Protein AF-A0A954QH09-F1 (afdb_monomer)

Mean predicted aligned error: 18.29 Å

Sequence (125 aa):
MSNSFTRLLSRYVERLDQVSLRVKSLFSPARRRVATFNCPHCGAEVPVTAPSCRECGSDDETGWSEAADSYGAHGGYDDEFDYDEFVSKEFPGYAHESTRDRLKTWGVRAILFLVCLAMLLQMFG

Foldseek 3Di:
DCPPVVVVVVVVVVVVVVVVVVVVVVPDPPPPPFDWDAFPVPRDIGGPPDQADPPPRHGCVDGPPPVNVVPPDPPDPPPPDDPLVVCCVPPVVPRDDDVVVVVVVVVVVVVVVVVVVVVVVVVVD

Secondary structure (DSSP, 8-state):
--HHHHHHHHHHHHHHHHHHHHHHHHTS-------EEE-TTT--EEETT-SB-TTT--BIIIIISTTGGGG-----TTS---HHHHHHHH-TTS-PPPHHHHHHHHHHHHHHHHHHHHHHHHHH-

Radius of gyration: 38.72 Å; Cα contacts (8 Å, |Δi|>4): 62; chains: 1; bounding box: 77×56×110 Å

Nearest PDB structures (foldseek):
  3gj5-assembly2_D  TM=8.324E-01  e=3.071E-01  Rattus norvegicus
  9b12-assembly2_I  TM=7.782E-01  e=7.740E-01  Homo sapiens
  7mnt-assembly1_B  TM=7.092E-01  e=6.253E-01  Homo sapiens
  9b12-assembly2_J  TM=7.642E-01  e=9.580E-01  Homo sapiens

pLDDT: mean 78.67, std 12.55, range [48.25, 97.19]

Solvent-accessible surface area (backbone atoms only — not comparable to full-atom values): 7769 Å² total; per-residue (Å²): 141,64,70,65,63,55,55,50,50,52,54,50,54,55,48,51,50,54,50,50,54,51,53,52,59,74,69,52,76,76,81,71,87,70,60,66,45,65,37,84,82,77,62,49,82,34,51,76,85,52,81,46,38,91,87,79,62,45,24,59,89,71,41,66,31,82,65,41,66,71,68,57,86,84,69,70,92,78,62,78,81,56,61,66,60,51,36,39,72,79,35,65,92,69,52,71,84,54,72,65,59,56,51,50,56,52,48,54,53,52,51,52,50,52,53,54,50,52,53,49,50,63,72,77,98

Structure (mmCIF, N/CA/C/O backbone):
data_AF-A0A954QH09-F1
#
_entry.id   AF-A0A954QH09-F1
#
loop_
_atom_site.group_PDB
_atom_site.id
_atom_site.type_symbol
_atom_site.label_atom_id
_atom_site.label_alt_id
_atom_site.label_comp_id
_atom_site.label_asym_id
_atom_site.label_entity_id
_atom_site.label_seq_id
_atom_site.pdbx_PDB_ins_code
_atom_site.Cartn_x
_atom_site.Cartn_y
_atom_site.Cartn_z
_atom_site.occupancy
_atom_site.B_iso_or_equiv
_atom_site.auth_seq_id
_atom_site.auth_comp_id
_atom_site.auth_asym_id
_atom_site.auth_atom_id
_atom_site.pdbx_PDB_model_num
ATOM 1 N N . MET A 1 1 ? 30.751 37.787 -60.233 1.00 53.06 1 MET A N 1
ATOM 2 C CA . MET A 1 1 ? 31.652 36.631 -59.985 1.00 53.06 1 MET A CA 1
ATOM 3 C C . MET A 1 1 ? 31.298 35.858 -58.695 1.00 53.06 1 MET A C 1
ATOM 5 O O . MET A 1 1 ? 32.183 35.275 -58.091 1.00 53.06 1 MET A O 1
ATOM 9 N N . SER A 1 2 ? 30.020 35.767 -58.279 1.00 60.94 2 SER A N 1
ATOM 10 C CA . SER A 1 2 ? 29.602 35.091 -57.023 1.00 60.94 2 SER A CA 1
ATOM 11 C C . SER A 1 2 ? 28.855 33.756 -57.215 1.00 60.94 2 SER A C 1
ATOM 13 O O . SER A 1 2 ? 28.505 33.095 -56.239 1.00 60.94 2 SER A O 1
ATOM 15 N N . ASN A 1 3 ? 28.625 33.320 -58.460 1.00 65.31 3 ASN A N 1
ATOM 16 C CA . ASN A 1 3 ? 27.721 32.198 -58.764 1.00 65.31 3 ASN A CA 1
ATOM 17 C C . ASN A 1 3 ? 28.372 30.808 -58.664 1.00 65.31 3 ASN A C 1
ATOM 19 O O . ASN A 1 3 ? 27.670 29.816 -58.496 1.00 65.31 3 ASN A O 1
ATOM 23 N N . SER A 1 4 ? 29.699 30.707 -58.779 1.00 70.31 4 SER A N 1
ATOM 24 C CA . SER A 1 4 ? 30.394 29.409 -58.720 1.00 70.31 4 SER A CA 1
ATOM 25 C C . SER A 1 4 ? 30.663 28.972 -57.282 1.00 70.31 4 SER A C 1
ATOM 27 O O . SER A 1 4 ? 30.503 27.802 -56.953 1.00 70.31 4 SER A O 1
ATOM 29 N N . PHE A 1 5 ? 31.015 29.918 -56.408 1.00 73.94 5 PHE A N 1
ATOM 30 C CA . PHE A 1 5 ? 31.316 29.636 -55.005 1.00 73.94 5 PHE A CA 1
ATOM 31 C C . PHE A 1 5 ? 30.058 29.249 -54.216 1.00 73.94 5 PHE A C 1
ATOM 33 O O . PHE A 1 5 ? 30.061 28.264 -53.484 1.00 73.94 5 PHE A O 1
ATOM 40 N N . THR A 1 6 ? 28.944 29.947 -54.454 1.00 75.56 6 THR A N 1
ATOM 41 C CA . THR A 1 6 ? 27.633 29.627 -53.862 1.00 75.56 6 THR A CA 1
ATOM 42 C C . THR A 1 6 ? 27.134 28.238 -54.267 1.00 75.56 6 THR A C 1
ATOM 44 O O . THR A 1 6 ? 26.640 27.500 -53.420 1.00 75.56 6 THR A O 1
ATOM 47 N N . ARG A 1 7 ? 27.344 27.830 -55.528 1.00 78.00 7 ARG A N 1
ATOM 48 C CA . ARG A 1 7 ? 27.008 26.479 -56.020 1.00 78.00 7 ARG A CA 1
ATOM 49 C C . ARG A 1 7 ? 27.896 25.373 -55.446 1.00 78.00 7 ARG A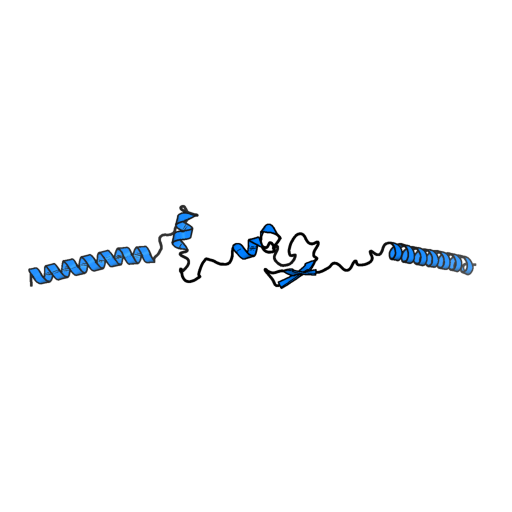 C 1
ATOM 51 O O . ARG A 1 7 ? 27.446 24.238 -55.322 1.00 78.00 7 ARG A O 1
ATOM 58 N N . LEU A 1 8 ? 29.159 25.668 -55.140 1.00 79.62 8 LEU A N 1
ATOM 59 C CA . LEU A 1 8 ? 30.059 24.699 -54.510 1.00 79.62 8 LEU A CA 1
ATOM 60 C C . LEU A 1 8 ? 29.723 24.513 -53.032 1.00 79.62 8 LEU A C 1
ATOM 62 O O . LEU A 1 8 ? 29.658 23.378 -52.565 1.00 79.62 8 LEU A O 1
ATOM 66 N N . LEU A 1 9 ? 29.445 25.610 -52.323 1.00 80.69 9 LEU A N 1
ATOM 67 C CA . LEU A 1 9 ? 29.023 25.553 -50.928 1.00 80.69 9 LEU A CA 1
ATOM 68 C C . LEU A 1 9 ? 27.676 24.846 -50.767 1.00 80.69 9 LEU A C 1
ATOM 70 O O . LEU A 1 9 ? 27.558 24.003 -49.882 1.00 80.69 9 LEU A O 1
ATOM 74 N N . SER A 1 10 ? 26.695 25.097 -51.643 1.00 80.50 10 SER A N 1
ATOM 75 C CA . SER A 1 10 ? 25.403 24.402 -51.568 1.00 80.50 10 SER A CA 1
ATOM 76 C C . SER A 1 10 ? 25.551 22.890 -51.754 1.00 80.50 10 SER A C 1
ATOM 78 O O . SER A 1 10 ? 25.035 22.126 -50.947 1.00 80.50 10 SER A O 1
ATOM 80 N N . ARG A 1 11 ? 26.345 22.445 -52.740 1.00 82.06 11 ARG A N 1
ATOM 81 C CA . ARG A 1 11 ? 26.636 21.015 -52.962 1.00 82.06 11 ARG A CA 1
ATOM 82 C C . ARG A 1 11 ? 27.399 20.371 -51.807 1.00 82.06 11 ARG A C 1
ATOM 84 O O . ARG A 1 11 ? 27.239 19.178 -51.558 1.00 82.06 11 ARG A O 1
ATOM 91 N N . TYR A 1 12 ? 28.263 21.129 -51.137 1.00 81.12 12 TYR A N 1
ATOM 92 C CA . TYR A 1 12 ? 29.005 20.642 -49.979 1.00 81.12 12 TYR A CA 1
ATOM 93 C C . TYR A 1 12 ? 28.085 20.453 -48.767 1.00 81.12 12 TYR A C 1
ATOM 95 O O . TYR A 1 12 ? 28.101 19.385 -48.160 1.00 81.12 12 TYR A O 1
ATOM 103 N N . VAL A 1 13 ? 27.235 21.441 -48.468 1.00 83.25 13 VAL A N 1
ATOM 104 C CA . VAL A 1 13 ? 26.237 21.357 -47.386 1.00 83.25 13 VAL A CA 1
ATOM 105 C C . VAL A 1 13 ? 25.242 20.223 -47.645 1.00 83.25 13 VAL A C 1
ATOM 107 O O . VAL A 1 13 ? 25.013 19.400 -46.765 1.00 83.25 13 VAL A O 1
ATOM 110 N N . GLU A 1 14 ? 24.744 20.092 -48.876 1.00 80.62 14 GLU A N 1
ATOM 111 C CA . GLU A 1 14 ? 23.814 19.023 -49.264 1.00 80.62 14 GLU A CA 1
ATOM 112 C C . GLU A 1 14 ? 24.433 17.622 -49.105 1.00 80.62 14 GLU A C 1
ATOM 114 O O . GLU A 1 14 ? 23.781 16.680 -48.650 1.00 80.62 14 GLU A O 1
ATOM 119 N N . ARG A 1 15 ? 25.733 17.482 -49.395 1.00 80.44 15 ARG A N 1
ATOM 120 C CA . ARG A 1 15 ? 26.477 16.238 -49.154 1.00 80.44 15 ARG A CA 1
ATOM 121 C C . ARG A 1 15 ? 26.627 15.936 -47.661 1.00 80.44 15 ARG A C 1
ATOM 123 O O . ARG A 1 15 ? 26.538 14.771 -47.278 1.00 80.44 15 ARG A O 1
ATOM 130 N N . LEU A 1 16 ? 26.865 16.947 -46.825 1.00 83.19 16 LEU A N 1
ATOM 131 C CA . LEU A 1 16 ? 26.986 16.762 -45.376 1.00 83.19 16 LEU A CA 1
ATOM 132 C C . LEU A 1 16 ? 25.660 16.328 -44.745 1.00 83.19 16 LEU A C 1
ATOM 134 O O . LEU A 1 16 ? 25.662 15.428 -43.904 1.00 83.19 16 LEU A O 1
ATOM 138 N N . ASP A 1 17 ? 24.537 16.877 -45.205 1.00 81.44 17 ASP A N 1
ATOM 139 C CA . ASP A 1 17 ? 23.210 16.447 -44.758 1.00 81.44 17 ASP A CA 1
ATOM 140 C C . ASP A 1 17 ? 22.912 15.004 -45.171 1.00 81.44 17 ASP A C 1
ATOM 142 O O . ASP A 1 17 ? 22.457 14.206 -44.347 1.00 81.44 17 ASP A O 1
ATOM 146 N N . GLN A 1 18 ? 23.254 14.612 -46.405 1.00 76.38 18 GLN A N 1
ATOM 147 C CA . GLN A 1 18 ? 23.114 13.218 -46.843 1.00 76.38 18 GLN A CA 1
ATOM 148 C C . GLN A 1 18 ? 23.955 12.249 -46.001 1.00 76.38 18 GLN A C 1
ATOM 150 O O . GLN A 1 18 ? 23.479 11.169 -45.641 1.00 76.38 18 GLN A O 1
ATOM 155 N N . VAL A 1 19 ? 25.189 12.623 -45.651 1.00 78.75 19 VAL A N 1
ATOM 156 C CA . VAL A 1 19 ? 26.045 11.811 -44.772 1.00 78.75 19 VAL A CA 1
ATOM 157 C C . VAL A 1 19 ? 25.454 11.740 -43.361 1.00 78.75 19 VAL A C 1
ATOM 159 O O . VAL A 1 19 ? 25.357 10.649 -42.805 1.00 78.75 19 VAL A O 1
ATOM 162 N N . SER A 1 20 ? 24.988 12.862 -42.808 1.00 79.38 20 SER A N 1
ATOM 163 C CA . SER A 1 20 ? 24.362 12.941 -41.479 1.00 79.38 20 SER A CA 1
ATOM 164 C C . SER A 1 20 ? 23.120 12.054 -41.367 1.00 79.38 20 SER A C 1
ATOM 166 O O . SER A 1 20 ? 22.991 11.279 -40.417 1.00 79.38 20 SER A O 1
ATOM 168 N N . LEU A 1 21 ? 22.231 12.095 -42.363 1.00 78.00 21 LEU A N 1
ATOM 169 C CA . LEU A 1 21 ? 21.026 11.262 -42.395 1.00 78.00 21 LEU A CA 1
ATOM 170 C C . LEU A 1 21 ? 21.359 9.770 -42.487 1.00 78.00 21 LEU A C 1
ATOM 172 O O . LEU A 1 21 ? 20.739 8.957 -41.801 1.00 78.00 21 LEU A O 1
ATOM 176 N N . ARG A 1 22 ? 22.370 9.405 -43.283 1.00 78.06 22 ARG A N 1
ATOM 177 C CA . ARG A 1 22 ? 22.814 8.013 -43.419 1.00 78.06 22 ARG A CA 1
ATOM 178 C C . ARG A 1 22 ? 23.488 7.493 -42.153 1.00 78.06 22 ARG A C 1
ATOM 180 O O . ARG A 1 22 ? 23.257 6.358 -41.763 1.00 78.06 22 ARG A O 1
ATOM 187 N N . VAL A 1 23 ? 24.294 8.316 -41.488 1.00 79.06 23 VAL A N 1
ATOM 188 C CA . VAL A 1 23 ? 24.887 7.957 -40.195 1.00 79.06 23 VAL A CA 1
ATOM 189 C C . VAL A 1 23 ? 23.780 7.747 -39.159 1.00 79.06 23 VAL A C 1
ATOM 191 O O . VAL A 1 23 ? 23.756 6.715 -38.497 1.00 79.06 23 VAL A O 1
ATOM 194 N N . LYS A 1 24 ? 22.797 8.654 -39.076 1.00 79.75 24 LYS A N 1
ATOM 195 C CA . LYS A 1 24 ? 21.649 8.514 -38.161 1.00 79.75 24 LYS A CA 1
ATOM 196 C C . LYS A 1 24 ? 20.836 7.243 -38.409 1.00 79.75 24 LYS A C 1
ATOM 198 O O . LYS A 1 24 ? 20.395 6.623 -37.445 1.00 79.75 24 LYS A O 1
ATOM 203 N N . SER A 1 25 ? 20.644 6.838 -39.666 1.00 74.94 25 SER A N 1
ATOM 204 C CA . SER A 1 25 ? 19.896 5.615 -39.973 1.00 74.94 25 SER A CA 1
ATOM 205 C C . SER A 1 25 ? 20.649 4.340 -39.585 1.00 74.94 25 SER A C 1
ATOM 207 O O . SER A 1 25 ? 20.012 3.377 -39.170 1.00 74.94 25 SER A O 1
ATOM 209 N N . LEU A 1 26 ? 21.986 4.347 -39.632 1.00 73.44 26 LEU A N 1
ATOM 210 C CA . LEU A 1 26 ? 22.814 3.224 -39.172 1.00 73.44 26 LEU A CA 1
ATOM 211 C C . LEU A 1 26 ? 22.785 3.044 -37.648 1.00 73.44 26 LEU A C 1
ATOM 213 O O . LEU A 1 26 ? 22.921 1.925 -37.165 1.00 73.44 26 LEU A O 1
ATOM 217 N N . PHE A 1 27 ? 22.579 4.127 -36.898 1.00 66.00 27 PHE A N 1
ATOM 218 C CA . PHE A 1 27 ? 22.443 4.091 -35.439 1.00 66.00 27 PHE A CA 1
ATOM 219 C C . PHE A 1 27 ? 20.992 3.976 -34.961 1.00 66.00 27 PHE A C 1
ATOM 221 O O . PHE A 1 27 ? 20.746 4.036 -33.758 1.00 66.00 27 PHE A O 1
ATOM 228 N N . SER A 1 28 ? 20.019 3.810 -35.866 1.00 72.12 28 SER A N 1
ATOM 229 C CA . SER A 1 28 ? 18.633 3.602 -35.459 1.00 72.12 28 SER A CA 1
ATOM 230 C C . SER A 1 28 ? 18.502 2.204 -34.846 1.00 72.12 28 SER A C 1
ATOM 232 O O . SER A 1 28 ? 18.715 1.214 -35.553 1.00 72.12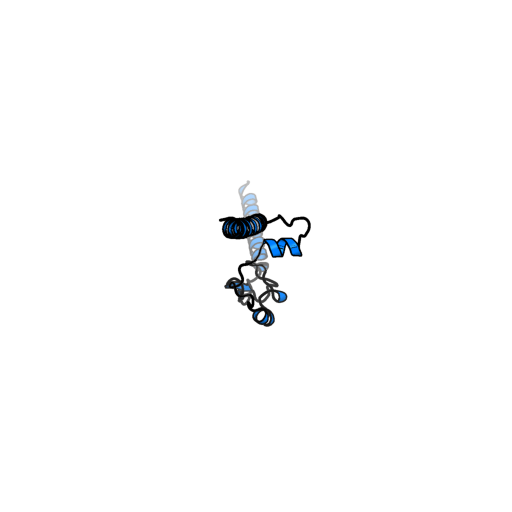 28 SER A O 1
ATOM 234 N N . PRO A 1 29 ? 18.190 2.076 -33.542 1.00 65.94 29 PRO A N 1
ATOM 235 C CA . PRO A 1 29 ? 18.037 0.767 -32.938 1.00 65.94 29 PRO A CA 1
ATOM 236 C C . PRO A 1 29 ? 16.825 0.096 -33.581 1.00 65.94 29 PRO A C 1
ATOM 238 O O . PRO A 1 29 ? 15.689 0.550 -33.428 1.00 65.94 29 PRO A O 1
ATOM 241 N N . ALA A 1 30 ? 17.069 -0.984 -34.325 1.00 64.75 30 ALA A N 1
ATOM 242 C CA . ALA A 1 30 ? 16.006 -1.831 -34.837 1.00 64.75 30 ALA A CA 1
ATOM 243 C C . ALA A 1 30 ? 15.137 -2.249 -33.645 1.00 64.75 30 ALA A C 1
ATOM 245 O O . ALA A 1 30 ? 15.622 -2.887 -32.707 1.00 64.75 30 ALA A O 1
ATOM 246 N N . ARG A 1 31 ? 13.871 -1.818 -33.646 1.00 66.94 31 ARG A N 1
ATOM 247 C CA . ARG A 1 31 ? 12.943 -2.034 -32.536 1.00 66.94 31 ARG A CA 1
ATOM 248 C C . ARG A 1 31 ? 12.715 -3.544 -32.404 1.00 66.94 31 ARG A C 1
ATOM 250 O O . ARG A 1 31 ? 11.944 -4.132 -33.159 1.00 66.94 31 ARG A O 1
ATOM 257 N N . ARG A 1 32 ? 13.464 -4.188 -31.503 1.00 72.06 32 ARG A N 1
ATOM 258 C CA . ARG A 1 32 ? 13.361 -5.624 -31.229 1.00 72.06 32 ARG A CA 1
ATOM 259 C C . ARG A 1 32 ? 11.940 -5.882 -30.732 1.00 72.06 32 ARG A C 1
ATOM 261 O O . ARG A 1 32 ? 11.504 -5.230 -29.788 1.00 72.06 32 ARG A O 1
ATOM 268 N N . ARG A 1 33 ? 11.208 -6.790 -31.385 1.00 73.12 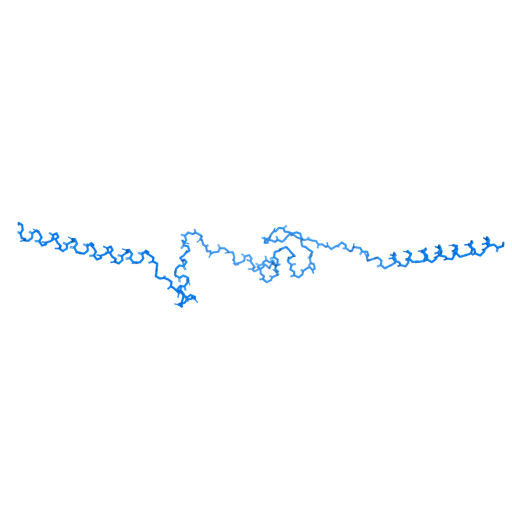33 ARG A N 1
ATOM 269 C CA . ARG A 1 33 ? 9.909 -7.252 -30.882 1.00 73.12 33 ARG A CA 1
ATOM 270 C C . ARG A 1 33 ? 10.169 -8.006 -29.582 1.00 73.12 33 ARG A C 1
ATOM 272 O O . ARG A 1 33 ? 10.726 -9.098 -29.615 1.00 73.12 33 ARG A O 1
ATOM 279 N N . VAL A 1 34 ? 9.866 -7.366 -28.458 1.00 80.12 34 VAL A N 1
ATOM 280 C CA . VAL A 1 34 ? 9.928 -7.980 -27.131 1.00 80.12 34 VAL A CA 1
ATOM 281 C C . VAL A 1 34 ? 8.593 -8.676 -26.914 1.00 80.12 34 VAL A C 1
ATOM 283 O O . VAL A 1 34 ? 7.554 -8.082 -27.189 1.00 80.12 34 VAL A O 1
ATOM 286 N N . ALA A 1 35 ? 8.626 -9.938 -26.493 1.00 86.69 35 ALA A N 1
ATOM 287 C CA . ALA A 1 35 ? 7.413 -10.642 -26.105 1.00 86.69 35 ALA A CA 1
ATOM 288 C C . ALA A 1 35 ? 6.776 -9.936 -24.900 1.00 86.69 35 ALA A C 1
ATOM 290 O O . ALA A 1 35 ? 7.484 -9.416 -24.033 1.00 86.69 35 ALA A O 1
ATOM 291 N N . THR A 1 36 ? 5.453 -9.906 -24.860 1.00 90.06 36 THR A N 1
ATOM 292 C CA . THR A 1 36 ? 4.671 -9.265 -23.804 1.00 90.06 36 THR A CA 1
ATOM 293 C C . THR A 1 36 ? 3.693 -10.262 -23.191 1.00 90.06 36 THR A C 1
ATOM 295 O O . THR A 1 36 ? 3.351 -11.270 -23.811 1.00 90.06 36 THR A O 1
ATOM 298 N N . PHE A 1 37 ? 3.273 -9.995 -21.959 1.00 88.88 37 PHE A N 1
ATOM 299 C CA . PHE A 1 37 ? 2.233 -10.733 -21.245 1.00 88.88 37 PHE A CA 1
ATOM 300 C C . PHE A 1 37 ? 1.351 -9.755 -20.460 1.00 88.88 37 PHE A C 1
ATOM 302 O O . PHE A 1 37 ? 1.728 -8.599 -20.266 1.00 88.88 37 PHE A O 1
ATOM 309 N N . ASN A 1 38 ? 0.180 -10.203 -20.010 1.00 91.00 38 ASN A N 1
ATOM 310 C CA . ASN A 1 38 ? -0.713 -9.371 -19.206 1.00 91.00 38 ASN A CA 1
ATOM 311 C C . ASN A 1 38 ? -0.380 -9.520 -17.723 1.00 91.00 38 ASN A C 1
ATOM 313 O O . ASN A 1 38 ? -0.323 -10.633 -17.207 1.00 91.00 38 ASN A O 1
ATOM 317 N N . CYS A 1 39 ? -0.207 -8.393 -17.039 1.00 88.00 39 CYS A N 1
ATOM 318 C CA . CYS A 1 39 ? -0.029 -8.337 -15.595 1.00 88.00 39 CYS A CA 1
ATOM 319 C C . CYS A 1 39 ? -1.242 -8.980 -14.888 1.00 88.00 39 CYS A C 1
ATOM 321 O O . CYS A 1 39 ? -2.355 -8.484 -15.077 1.00 88.00 39 CYS A O 1
ATOM 323 N N . PRO A 1 40 ? -1.073 -10.015 -14.046 1.00 84.06 40 PRO A N 1
ATOM 324 C CA . PRO A 1 40 ? -2.180 -10.631 -13.306 1.00 84.06 40 PRO A CA 1
ATOM 325 C C . PRO A 1 40 ? -2.830 -9.685 -12.282 1.00 84.06 40 PRO A C 1
ATOM 327 O O . PRO A 1 40 ? -4.002 -9.851 -11.964 1.00 84.06 40 PRO A O 1
ATOM 330 N N . HIS A 1 41 ? -2.117 -8.655 -11.813 1.00 81.69 41 HIS A N 1
ATOM 331 C CA . HIS A 1 41 ? -2.636 -7.716 -10.812 1.00 81.69 41 HIS A CA 1
ATOM 332 C C . HIS A 1 41 ? -3.486 -6.577 -11.410 1.00 81.69 41 HIS A C 1
ATOM 334 O O . HIS A 1 41 ? -4.468 -6.152 -10.808 1.00 81.69 41 HIS A O 1
ATOM 340 N N . CYS A 1 42 ? -3.116 -6.033 -12.577 1.00 87.00 42 CYS A N 1
ATOM 341 C CA . CYS A 1 42 ? -3.806 -4.872 -13.170 1.00 87.00 42 CYS A CA 1
ATOM 342 C C . CYS A 1 42 ? -4.226 -5.038 -14.638 1.00 87.00 42 CYS A C 1
ATOM 344 O O . CYS A 1 42 ? -4.863 -4.146 -15.193 1.00 87.00 42 CYS A O 1
ATOM 346 N N . GLY A 1 43 ? -3.854 -6.141 -15.291 1.00 87.88 43 GLY A N 1
ATOM 347 C CA . GLY A 1 43 ? -4.182 -6.420 -16.692 1.00 87.88 43 GLY A CA 1
ATOM 348 C C . GLY A 1 43 ? -3.360 -5.647 -17.729 1.00 87.88 43 GLY A C 1
ATOM 349 O O . GLY A 1 43 ? -3.592 -5.821 -18.922 1.00 87.88 43 GLY A O 1
ATOM 350 N N . ALA A 1 44 ? -2.407 -4.808 -17.311 1.00 89.94 44 ALA A N 1
ATOM 351 C CA . ALA A 1 44 ? -1.553 -4.057 -18.230 1.00 89.94 44 ALA A CA 1
ATOM 352 C C . ALA A 1 44 ? 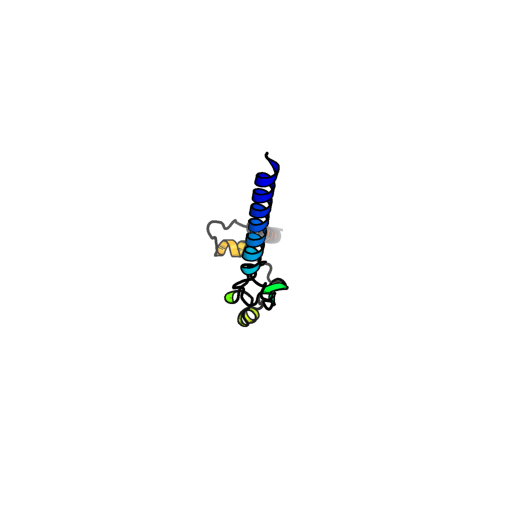-0.612 -4.969 -19.031 1.00 89.94 44 ALA A C 1
ATOM 354 O O . ALA A 1 44 ? -0.154 -5.995 -18.528 1.00 89.94 44 ALA A O 1
ATOM 355 N N . GLU A 1 45 ? -0.272 -4.563 -20.255 1.00 91.38 45 GLU A N 1
ATOM 356 C CA . GLU A 1 45 ? 0.682 -5.282 -21.099 1.00 91.38 45 GLU A CA 1
ATOM 357 C C . GLU A 1 45 ? 2.125 -4.992 -20.652 1.00 91.38 45 GLU A C 1
ATOM 359 O O . GLU A 1 45 ? 2.593 -3.850 -20.655 1.00 91.38 45 GLU A O 1
ATOM 364 N N . VAL A 1 46 ? 2.847 -6.042 -20.268 1.00 89.88 46 VAL A N 1
ATOM 365 C CA . VAL A 1 46 ? 4.193 -5.968 -19.702 1.00 89.88 46 VAL A CA 1
ATOM 366 C C . VAL A 1 46 ? 5.186 -6.711 -20.602 1.00 89.88 46 VAL A C 1
ATOM 368 O O . VAL A 1 46 ? 4.938 -7.856 -20.977 1.00 89.88 46 VAL A O 1
ATOM 371 N N . PRO A 1 47 ? 6.347 -6.116 -20.935 1.00 89.38 47 PRO A N 1
ATOM 372 C CA . PRO A 1 47 ? 7.441 -6.833 -21.588 1.00 89.38 47 PRO A CA 1
ATOM 373 C C . PRO A 1 47 ? 8.013 -7.943 -20.697 1.00 89.38 47 PRO A C 1
ATOM 375 O O . PRO A 1 47 ? 8.324 -7.690 -19.539 1.00 89.38 47 PRO A O 1
ATOM 378 N N . VAL A 1 48 ? 8.297 -9.126 -21.250 1.00 84.88 48 VAL A N 1
ATOM 379 C CA . VAL A 1 48 ? 8.887 -10.260 -20.495 1.00 84.88 48 VAL A CA 1
ATOM 380 C C . VAL A 1 48 ? 10.239 -9.952 -19.839 1.00 84.88 48 VAL A C 1
ATOM 382 O O . VAL A 1 48 ? 10.669 -10.658 -18.940 1.00 84.88 48 VAL A O 1
ATOM 385 N N . THR A 1 49 ? 10.941 -8.913 -20.298 1.00 84.00 49 THR A N 1
ATOM 386 C CA . THR A 1 49 ? 12.223 -8.474 -19.726 1.00 84.00 49 THR A CA 1
ATOM 387 C C . THR A 1 49 ? 12.070 -7.353 -18.695 1.00 84.00 49 THR A C 1
ATOM 389 O O . THR A 1 49 ? 13.075 -6.781 -18.277 1.00 84.00 49 THR A O 1
ATOM 392 N N . ALA A 1 50 ? 10.844 -6.927 -18.381 1.00 86.44 50 ALA A N 1
ATOM 393 C CA . ALA A 1 50 ? 10.611 -5.870 -17.408 1.00 86.44 50 ALA A CA 1
ATOM 394 C C . ALA A 1 50 ? 10.732 -6.437 -15.982 1.00 86.44 50 ALA A C 1
ATOM 396 O O . ALA A 1 50 ? 10.157 -7.487 -15.716 1.00 86.44 50 ALA A O 1
ATOM 397 N N . PRO A 1 51 ? 11.442 -5.751 -15.066 1.00 86.31 51 PRO A N 1
ATOM 398 C CA . PRO A 1 51 ? 11.575 -6.203 -13.680 1.00 86.31 51 PRO A CA 1
ATOM 399 C C . PRO A 1 51 ? 10.279 -6.033 -12.872 1.00 86.31 51 PRO A C 1
ATOM 401 O O . PRO A 1 51 ? 10.105 -6.699 -11.863 1.00 86.31 51 PRO A O 1
ATOM 404 N N . SER A 1 52 ? 9.386 -5.137 -13.301 1.00 90.56 52 SER A N 1
ATOM 405 C CA . SER A 1 52 ? 8.108 -4.860 -12.646 1.00 90.56 52 SER A CA 1
ATOM 406 C C . SER A 1 52 ? 7.102 -4.228 -13.612 1.00 90.56 52 SER A C 1
ATOM 408 O O . SER A 1 52 ? 7.450 -3.750 -14.705 1.00 90.56 52 SER A O 1
ATOM 410 N N . CYS A 1 53 ? 5.831 -4.217 -13.210 1.00 90.69 53 CYS A N 1
ATOM 411 C CA . CYS A 1 53 ? 4.748 -3.549 -13.909 1.00 90.69 53 CYS A CA 1
ATOM 412 C C . CYS A 1 53 ? 4.966 -2.041 -13.882 1.00 90.69 53 CYS A C 1
ATOM 414 O O . CYS A 1 53 ? 5.015 -1.435 -12.814 1.00 90.69 53 CYS A O 1
ATOM 416 N N . ARG A 1 54 ? 4.987 -1.398 -15.049 1.00 89.19 54 ARG A N 1
ATOM 417 C CA . ARG A 1 54 ? 5.101 0.067 -15.116 1.00 89.19 54 ARG A CA 1
ATOM 418 C C . ARG A 1 54 ? 3.836 0.802 -14.678 1.00 89.19 54 ARG A C 1
ATOM 420 O O . ARG A 1 54 ? 3.927 1.984 -14.379 1.00 89.19 54 ARG A O 1
ATOM 427 N N . GLU A 1 55 ? 2.697 0.111 -14.649 1.00 88.94 55 GLU A N 1
ATOM 428 C CA . GLU A 1 55 ? 1.410 0.709 -14.287 1.00 88.94 55 GLU A CA 1
ATOM 429 C C . GLU A 1 55 ? 1.104 0.579 -12.792 1.00 88.94 55 GLU A C 1
ATOM 431 O O . GLU A 1 55 ? 0.711 1.551 -12.160 1.00 88.94 55 GLU A O 1
ATOM 436 N N . CYS A 1 56 ? 1.298 -0.607 -12.203 1.00 87.94 56 CYS A N 1
ATOM 437 C CA . CYS A 1 56 ? 0.935 -0.858 -10.799 1.00 87.94 56 CYS A CA 1
ATOM 438 C C . CYS A 1 56 ? 2.120 -1.136 -9.866 1.00 87.94 56 CYS A C 1
ATOM 440 O O . CYS A 1 56 ? 1.921 -1.254 -8.664 1.00 87.94 56 CYS A O 1
ATOM 442 N N . GLY A 1 57 ? 3.340 -1.266 -10.392 1.00 86.62 57 GLY A N 1
ATOM 443 C CA . GLY A 1 57 ? 4.528 -1.571 -9.593 1.00 86.62 57 GLY A CA 1
ATOM 444 C C . GLY A 1 57 ? 4.675 -3.032 -9.155 1.00 86.62 57 GLY A C 1
ATOM 445 O O . GLY A 1 57 ? 5.719 -3.361 -8.611 1.00 86.62 57 GLY A O 1
ATOM 446 N N . SER A 1 58 ? 3.695 -3.903 -9.421 1.00 85.12 58 SER A N 1
ATOM 447 C CA . SER A 1 58 ? 3.781 -5.337 -9.103 1.00 85.12 58 SER A CA 1
ATOM 448 C C . SER A 1 58 ? 4.951 -6.013 -9.828 1.00 85.12 58 SER A C 1
ATOM 450 O O . SER A 1 58 ? 5.203 -5.729 -11.001 1.00 85.12 58 SER A O 1
ATOM 452 N N . ASP A 1 59 ? 5.660 -6.892 -9.130 1.00 84.56 59 ASP A N 1
ATOM 453 C CA . ASP A 1 59 ? 6.830 -7.636 -9.599 1.00 84.56 59 ASP A CA 1
ATOM 454 C C . ASP A 1 59 ? 6.710 -9.140 -9.280 1.00 84.56 59 ASP A C 1
ATOM 456 O O . ASP A 1 59 ? 5.651 -9.629 -8.871 1.00 84.56 59 ASP A O 1
ATOM 460 N N . ASP A 1 60 ? 7.792 -9.888 -9.509 1.00 76.25 60 ASP A N 1
ATOM 461 C CA . ASP A 1 60 ? 7.843 -11.336 -9.274 1.00 76.25 60 ASP A CA 1
ATOM 462 C C . ASP A 1 60 ? 7.620 -11.692 -7.791 1.00 76.25 60 ASP A C 1
ATOM 464 O O . ASP A 1 60 ? 6.933 -12.660 -7.479 1.00 76.25 60 ASP A O 1
ATOM 468 N N . GLU A 1 61 ? 8.097 -10.872 -6.852 1.00 69.50 61 GLU A N 1
ATOM 469 C CA . GLU A 1 61 ? 7.926 -11.128 -5.415 1.00 69.50 61 GLU A CA 1
ATOM 470 C C . GLU A 1 61 ? 6.516 -10.786 -4.917 1.00 69.50 61 GLU A C 1
ATOM 472 O O . GLU A 1 61 ? 6.017 -11.411 -3.982 1.00 69.50 61 GLU A O 1
ATOM 477 N N . THR A 1 62 ? 5.867 -9.798 -5.535 1.00 69.12 62 THR A N 1
ATOM 478 C CA . THR A 1 62 ? 4.638 -9.194 -5.001 1.00 69.12 62 THR A CA 1
ATOM 479 C C . THR A 1 62 ? 3.366 -9.553 -5.752 1.00 69.12 62 THR A C 1
ATOM 481 O O . THR A 1 62 ? 2.287 -9.398 -5.182 1.00 69.12 62 THR A O 1
ATOM 484 N N . GLY A 1 63 ? 3.428 -10.010 -7.007 1.00 64.50 63 GLY A N 1
ATOM 485 C CA . GLY A 1 63 ? 2.179 -10.309 -7.710 1.00 64.50 63 GLY A CA 1
ATOM 486 C C . GLY A 1 63 ? 2.221 -11.175 -8.955 1.00 64.50 63 GLY A C 1
ATOM 487 O O . GLY A 1 63 ? 1.139 -11.483 -9.448 1.00 64.50 63 GLY A O 1
ATOM 488 N N . TRP A 1 64 ? 3.384 -11.555 -9.498 1.00 73.62 64 TRP A N 1
ATOM 489 C CA . TRP A 1 64 ? 3.439 -12.395 -10.712 1.00 73.62 64 TRP A CA 1
ATOM 490 C C . TRP A 1 64 ? 4.051 -13.780 -10.512 1.00 73.62 64 TRP A C 1
ATOM 492 O O . TRP A 1 64 ? 3.952 -14.604 -11.423 1.00 73.62 64 TRP A O 1
ATOM 502 N N . SER A 1 65 ? 4.673 -14.057 -9.364 1.00 66.88 65 SER A N 1
ATOM 503 C CA . SER A 1 65 ? 5.130 -15.414 -9.067 1.00 66.88 65 SER A CA 1
ATOM 504 C C . SER A 1 65 ? 3.951 -16.351 -8.824 1.00 66.88 65 SER A C 1
ATOM 506 O O . SER A 1 65 ? 2.906 -15.955 -8.312 1.00 66.88 65 SER A O 1
ATOM 508 N N . GLU A 1 66 ? 4.154 -17.639 -9.097 1.00 59.19 66 GLU A N 1
ATOM 509 C CA . GLU A 1 66 ? 3.193 -18.701 -8.755 1.00 59.19 66 GLU A CA 1
ATOM 510 C C . GLU A 1 66 ? 2.879 -18.742 -7.243 1.00 59.19 66 GLU A C 1
ATOM 512 O O . GLU A 1 66 ? 1.829 -19.228 -6.827 1.00 59.19 66 GLU A O 1
ATOM 517 N N . ALA A 1 67 ? 3.771 -18.200 -6.404 1.00 58.66 67 ALA A N 1
ATOM 518 C CA . ALA A 1 67 ? 3.553 -18.055 -4.970 1.00 58.66 67 ALA A CA 1
ATOM 519 C C . ALA A 1 67 ? 2.564 -16.927 -4.625 1.00 58.66 67 ALA A C 1
ATOM 521 O O . ALA A 1 67 ? 1.886 -17.027 -3.602 1.00 58.66 67 ALA A O 1
ATOM 522 N N . ALA A 1 68 ? 2.430 -15.889 -5.459 1.00 57.16 68 ALA A N 1
ATOM 523 C CA . ALA A 1 68 ? 1.475 -14.802 -5.234 1.00 57.16 68 ALA A CA 1
ATOM 524 C C . ALA A 1 68 ? 0.020 -15.304 -5.257 1.00 57.16 68 ALA A C 1
ATOM 526 O O . ALA A 1 68 ? -0.780 -14.898 -4.414 1.00 57.16 68 ALA A O 1
ATOM 527 N N . ASP A 1 69 ? -0.291 -16.274 -6.124 1.00 56.06 69 ASP A N 1
ATOM 528 C CA . ASP A 1 69 ? -1.603 -16.936 -6.162 1.00 56.06 69 ASP A CA 1
ATOM 529 C C . ASP A 1 69 ? -1.904 -17.717 -4.866 1.00 56.06 69 ASP A C 1
ATOM 531 O O . ASP A 1 69 ? -3.065 -17.893 -4.490 1.00 56.06 69 ASP A O 1
ATOM 535 N N . SER A 1 70 ? -0.867 -18.158 -4.138 1.00 55.00 70 SER A N 1
ATOM 536 C CA . SER A 1 70 ? -1.016 -18.901 -2.876 1.00 55.00 70 SER A CA 1
ATOM 537 C C . SER A 1 70 ? -1.351 -18.016 -1.671 1.00 55.00 70 SER A C 1
ATOM 539 O O . SER A 1 70 ? -1.950 -18.496 -0.709 1.00 55.00 70 SER A O 1
ATOM 541 N N . TYR A 1 71 ? -1.052 -16.714 -1.743 1.00 53.25 71 TYR A N 1
ATOM 542 C CA . TYR A 1 71 ? -1.486 -15.718 -0.755 1.00 53.25 71 TYR A CA 1
ATOM 543 C C . TYR A 1 71 ? -2.892 -15.181 -1.056 1.00 53.25 71 TYR A C 1
ATOM 545 O O . TYR A 1 71 ? -3.264 -14.098 -0.599 1.00 53.25 71 TYR A O 1
ATOM 553 N N . GLY A 1 72 ? -3.676 -15.940 -1.831 1.00 50.31 72 GLY A N 1
ATOM 554 C CA . GLY A 1 72 ? -5.058 -15.646 -2.160 1.00 50.31 72 GLY A CA 1
ATOM 555 C C . GLY A 1 72 ? -5.860 -15.256 -0.924 1.00 50.31 72 GLY A C 1
ATOM 556 O O . GLY A 1 72 ? -6.086 -16.077 -0.043 1.00 50.31 72 GLY A O 1
ATOM 557 N N . ALA A 1 73 ? -6.253 -13.982 -0.885 1.00 56.59 73 ALA A N 1
ATOM 558 C CA . ALA A 1 73 ? -7.518 -13.430 -0.398 1.00 56.59 73 ALA A CA 1
ATOM 559 C C . ALA A 1 73 ? -8.300 -14.238 0.666 1.00 56.59 73 ALA A C 1
ATOM 561 O O . ALA A 1 73 ? -9.519 -14.382 0.579 1.00 56.59 73 ALA A O 1
ATOM 562 N N . HIS A 1 74 ? -7.633 -14.739 1.703 1.00 50.34 74 HIS A N 1
ATOM 563 C CA . HIS A 1 74 ? -8.271 -15.345 2.867 1.00 50.34 74 HIS A CA 1
ATOM 564 C C . HIS A 1 74 ? -8.347 -14.324 3.998 1.00 50.34 74 HIS A C 1
ATOM 566 O O . HIS A 1 74 ? -7.698 -14.433 5.030 1.00 50.34 74 HIS A O 1
ATOM 572 N N . GLY A 1 75 ? -9.173 -13.312 3.768 1.00 49.56 75 GLY A N 1
ATOM 573 C CA . GLY A 1 75 ? -9.678 -12.409 4.791 1.00 49.56 75 GLY A CA 1
ATOM 574 C C . GLY A 1 75 ? -11.055 -11.975 4.336 1.00 49.56 75 GLY A C 1
ATOM 575 O O . GLY A 1 75 ? -11.185 -10.981 3.629 1.00 49.56 75 GLY A O 1
ATOM 576 N N . GLY A 1 76 ? -12.059 -12.809 4.606 1.00 48.25 76 GLY A N 1
ATOM 577 C CA . GLY A 1 76 ? -13.436 -12.521 4.238 1.00 48.25 76 GLY A CA 1
ATOM 578 C C . GLY A 1 76 ? -13.850 -11.163 4.794 1.00 48.25 76 GLY A C 1
ATOM 579 O O . GLY A 1 76 ? -13.705 -10.911 5.984 1.00 48.25 76 GLY A O 1
ATOM 580 N N . TYR A 1 77 ? -14.395 -10.310 3.932 1.00 51.69 77 TYR A N 1
ATOM 581 C CA . TYR A 1 77 ? -15.076 -9.061 4.287 1.00 51.69 77 TYR A CA 1
ATOM 582 C C . TYR A 1 77 ? -16.389 -9.300 5.073 1.00 51.69 77 TYR A C 1
ATOM 584 O O . TYR A 1 77 ? -17.362 -8.580 4.867 1.00 51.69 77 TYR A O 1
ATOM 592 N N . ASP A 1 78 ? -16.459 -10.346 5.897 1.00 55.84 78 ASP A N 1
ATOM 593 C CA . ASP A 1 78 ? -17.591 -10.616 6.796 1.00 55.84 78 ASP A CA 1
ATOM 594 C C . ASP A 1 78 ? -17.290 -10.133 8.225 1.00 55.84 78 ASP A C 1
ATOM 596 O O . ASP A 1 78 ? -18.198 -9.814 8.988 1.00 55.84 78 ASP A O 1
ATOM 600 N N . ASP A 1 79 ? -16.007 -9.962 8.556 1.00 61.19 79 ASP A N 1
ATOM 601 C CA . ASP A 1 79 ? -15.593 -9.295 9.781 1.00 61.19 79 ASP A CA 1
ATOM 602 C C . ASP A 1 79 ? -15.513 -7.786 9.494 1.00 61.19 79 ASP A C 1
ATOM 604 O O . ASP A 1 79 ? -14.624 -7.311 8.780 1.00 61.19 79 ASP A O 1
ATOM 608 N N . GLU A 1 80 ? -16.484 -7.019 9.996 1.00 72.62 80 GLU A N 1
ATOM 609 C CA . GLU A 1 80 ? -16.460 -5.553 9.963 1.00 72.62 80 GLU A CA 1
ATOM 610 C C . GLU A 1 80 ? -15.129 -5.072 10.566 1.00 72.62 80 GLU A C 1
ATOM 612 O O . GLU A 1 80 ? -14.845 -5.315 11.737 1.00 72.62 80 GLU A O 1
ATOM 617 N N . PHE A 1 81 ? -14.276 -4.451 9.747 1.00 78.94 81 PHE A N 1
ATOM 618 C CA . PHE A 1 81 ? -12.943 -4.015 10.160 1.00 78.94 81 PHE A CA 1
ATOM 619 C C . PHE A 1 81 ? -13.039 -3.028 11.338 1.00 78.94 81 PHE A C 1
ATOM 621 O O . PHE A 1 81 ? -13.460 -1.882 11.156 1.00 78.94 81 PHE A O 1
ATOM 628 N N . ASP A 1 82 ? -12.641 -3.466 12.539 1.00 80.19 82 ASP A N 1
ATOM 629 C CA . ASP A 1 82 ? -12.655 -2.633 13.745 1.00 80.19 82 ASP A CA 1
ATOM 630 C C . ASP A 1 82 ? -11.454 -1.673 13.739 1.00 80.19 82 ASP A C 1
ATOM 632 O O . ASP A 1 82 ? -10.328 -1.998 14.132 1.00 80.19 82 ASP A O 1
ATOM 636 N N . TYR A 1 83 ? -11.712 -0.460 13.247 1.00 83.50 83 TYR A N 1
ATOM 637 C CA . TYR A 1 83 ? -10.730 0.618 13.191 1.00 83.50 83 TYR A CA 1
ATOM 638 C C . TYR A 1 83 ? -10.204 0.996 14.584 1.00 83.50 83 TYR A C 1
ATOM 640 O O . TYR A 1 83 ? -9.013 1.275 14.734 1.00 83.50 83 TYR A O 1
ATOM 648 N N . ASP A 1 84 ? -11.067 0.989 15.602 1.00 81.44 84 ASP A N 1
ATOM 649 C 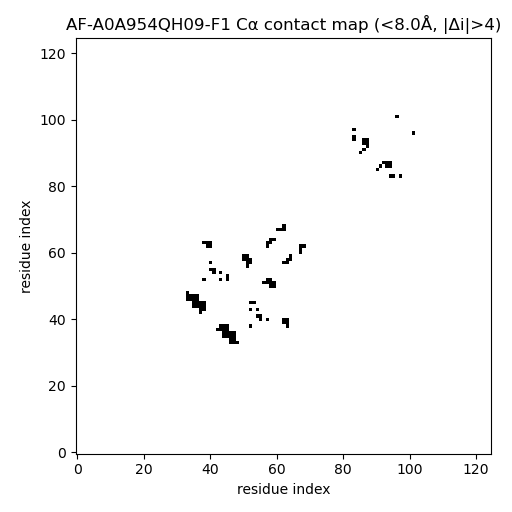CA . ASP A 1 84 ? -10.695 1.395 16.956 1.00 81.44 84 ASP A CA 1
ATOM 650 C C . ASP A 1 84 ? -9.775 0.342 17.597 1.00 81.44 84 ASP A C 1
ATOM 652 O O . ASP A 1 84 ? -8.761 0.691 18.212 1.00 81.44 84 ASP A O 1
ATOM 656 N N . GLU A 1 85 ? -10.061 -0.949 17.385 1.00 83.44 85 GLU A N 1
ATOM 657 C CA . GLU A 1 85 ? -9.194 -2.053 17.812 1.00 83.44 85 GLU A CA 1
ATOM 658 C C . GLU A 1 85 ? -7.818 -1.969 17.141 1.00 83.44 85 GLU A C 1
ATOM 660 O O . GLU A 1 85 ? -6.789 -2.008 17.826 1.00 83.44 85 GLU A O 1
ATOM 665 N N . PHE A 1 86 ? -7.787 -1.786 15.817 1.00 86.25 86 PHE A N 1
ATOM 666 C CA . PHE A 1 86 ? -6.543 -1.659 15.059 1.00 86.25 86 PHE A CA 1
ATOM 667 C C . PHE A 1 86 ? -5.683 -0.494 15.564 1.00 86.25 86 PHE A C 1
ATOM 669 O O . PHE A 1 86 ? -4.497 -0.673 15.859 1.00 86.25 86 PHE A O 1
ATOM 676 N N . VAL A 1 87 ? -6.283 0.691 15.726 1.00 87.88 87 VAL A N 1
ATOM 677 C CA . VAL A 1 87 ? -5.579 1.871 16.244 1.00 87.88 87 VAL A CA 1
ATOM 678 C C . VAL A 1 87 ? -5.074 1.622 17.660 1.00 87.88 87 VAL A C 1
ATOM 680 O O . VAL A 1 87 ? -3.948 1.997 17.970 1.00 87.88 87 VAL A O 1
ATOM 683 N N . SER A 1 88 ? -5.843 0.945 18.516 1.00 85.88 88 SER A N 1
ATOM 684 C CA . SER A 1 88 ? -5.399 0.653 19.884 1.00 85.88 88 SER A CA 1
ATOM 685 C C . SER A 1 88 ? -4.176 -0.270 19.939 1.00 85.88 88 SER A C 1
ATOM 687 O O . SER A 1 88 ? -3.302 -0.088 20.790 1.00 85.88 88 SER A O 1
ATOM 689 N N . LYS A 1 89 ? -4.096 -1.234 19.016 1.00 85.12 89 LYS A N 1
ATOM 690 C CA . LYS A 1 89 ? -3.033 -2.238 18.956 1.00 85.12 89 LYS A CA 1
ATOM 691 C C . LYS A 1 89 ? -1.751 -1.691 18.334 1.00 85.12 89 LYS A C 1
ATOM 693 O O . LYS A 1 89 ? -0.674 -1.892 18.890 1.00 85.12 89 LYS A O 1
ATOM 698 N N . GLU A 1 90 ? -1.870 -1.007 17.200 1.00 91.19 90 GLU A N 1
ATOM 699 C CA . GLU A 1 90 ? -0.718 -0.504 16.440 1.00 91.19 90 GLU A CA 1
ATOM 700 C C . GLU A 1 90 ? -0.265 0.884 16.924 1.00 91.19 90 GLU A C 1
ATOM 702 O O . GLU A 1 90 ? 0.915 1.230 16.859 1.00 91.19 90 GLU A O 1
ATOM 707 N N . PHE A 1 91 ? -1.191 1.683 17.464 1.00 90.25 91 PHE A N 1
ATOM 708 C CA . PHE A 1 91 ? -0.968 3.081 17.841 1.00 90.25 91 PHE A CA 1
ATOM 709 C C . PHE A 1 91 ? -1.554 3.410 19.227 1.00 90.25 91 PHE A C 1
ATOM 711 O O . PHE A 1 91 ? -2.406 4.295 19.353 1.00 90.25 91 PHE A O 1
ATOM 718 N N . PRO A 1 92 ? -1.062 2.786 20.313 1.00 77.44 92 PRO A N 1
ATOM 719 C CA . PRO A 1 92 ? -1.641 2.938 21.652 1.00 77.44 92 PRO A CA 1
ATOM 720 C C . PRO A 1 92 ? -1.656 4.387 22.178 1.00 77.44 92 PRO A C 1
ATOM 722 O O . PRO A 1 92 ? -2.462 4.718 23.041 1.00 77.44 92 PRO A O 1
ATOM 725 N N . GLY A 1 93 ? -0.802 5.277 21.653 1.00 83.19 93 GLY A N 1
ATOM 726 C CA . GLY A 1 93 ? -0.794 6.709 21.993 1.00 83.19 93 GLY A CA 1
ATOM 727 C C . GLY A 1 93 ? -1.882 7.554 21.312 1.00 83.19 93 GLY A C 1
ATOM 728 O O . GLY A 1 93 ? -2.032 8.725 21.654 1.00 83.19 93 GLY A O 1
ATOM 729 N N . TYR A 1 94 ? -2.623 6.980 20.362 1.00 75.31 94 TYR A N 1
ATOM 730 C CA . TYR A 1 94 ? -3.641 7.655 19.547 1.00 75.31 94 TYR A 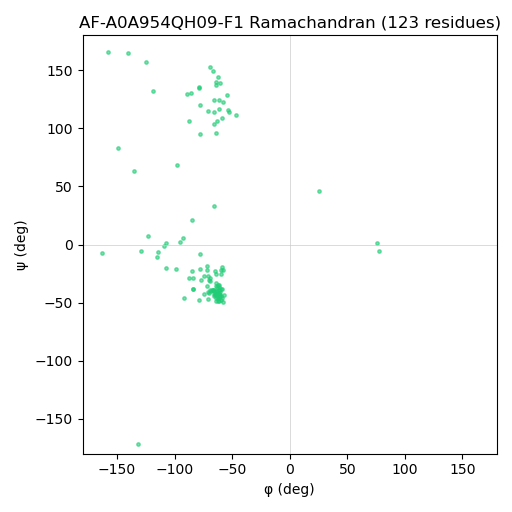CA 1
ATOM 731 C C . TYR A 1 94 ? -5.024 7.002 19.656 1.00 75.31 94 TYR A C 1
ATOM 733 O O . TYR A 1 94 ? -5.943 7.389 18.935 1.00 75.31 94 TYR A O 1
ATOM 741 N N . ALA A 1 95 ? -5.186 6.026 20.553 1.00 73.06 95 ALA A N 1
ATOM 742 C CA . ALA A 1 95 ? -6.473 5.403 20.814 1.00 73.06 95 ALA A CA 1
ATOM 743 C C . ALA A 1 95 ? -7.447 6.450 21.382 1.00 73.06 95 ALA A C 1
ATOM 745 O O . ALA A 1 95 ? -7.320 6.889 22.527 1.00 73.06 95 ALA A O 1
ATOM 746 N N . HIS A 1 96 ? -8.409 6.878 20.567 1.00 70.56 96 HIS A N 1
ATOM 747 C CA . HIS A 1 96 ? -9.518 7.694 21.037 1.00 70.56 96 HIS A CA 1
ATOM 748 C C . HIS A 1 96 ? -10.541 6.795 21.730 1.00 70.56 96 HIS A C 1
ATOM 750 O O . HIS A 1 96 ? -10.886 5.730 21.228 1.00 70.56 96 HIS A O 1
ATOM 756 N N . GLU A 1 97 ? -11.053 7.228 22.884 1.00 64.88 97 GLU A N 1
ATOM 757 C CA . GLU A 1 97 ? -12.223 6.584 23.476 1.00 64.88 97 GLU A CA 1
ATOM 758 C C . GLU A 1 97 ? -13.412 6.723 22.514 1.00 64.88 97 GLU A C 1
ATOM 760 O O . GLU A 1 97 ? -13.862 7.832 22.207 1.00 64.88 97 GLU A O 1
ATOM 765 N N . SER A 1 98 ? -13.919 5.597 22.008 1.00 66.25 98 SER A N 1
ATOM 766 C CA . SER A 1 98 ? -15.070 5.616 21.113 1.00 66.25 98 SER A CA 1
ATOM 767 C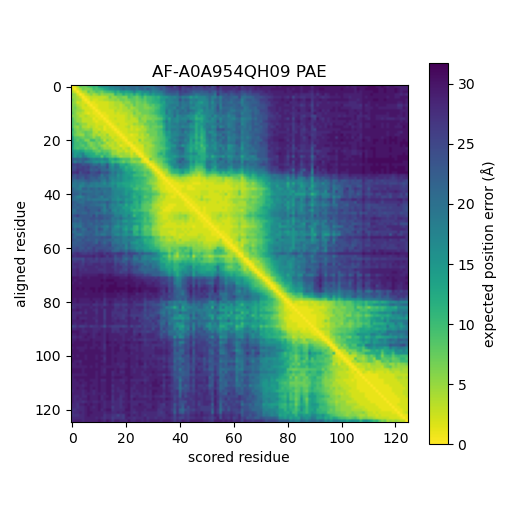 C . SER A 1 98 ? -16.297 6.148 21.872 1.00 66.25 98 SER A C 1
ATOM 769 O O . SER A 1 98 ? -16.554 5.824 23.039 1.00 66.25 98 SER A O 1
ATOM 771 N N . THR A 1 99 ? -17.113 6.976 21.215 1.00 65.94 99 THR A N 1
ATOM 772 C CA . THR A 1 99 ? -18.374 7.471 21.805 1.00 65.94 99 THR A CA 1
ATOM 773 C C . THR A 1 99 ? -19.329 6.323 22.162 1.00 65.94 99 THR A C 1
ATOM 775 O O . THR A 1 99 ? -20.125 6.448 23.100 1.00 65.94 99 THR A O 1
ATOM 778 N N . ARG A 1 100 ? -19.197 5.179 21.473 1.00 70.00 100 ARG A N 1
ATOM 779 C CA . ARG A 1 100 ? -19.918 3.926 21.724 1.00 70.00 100 ARG A CA 1
ATOM 780 C C . ARG A 1 100 ? -19.640 3.375 23.122 1.00 70.00 100 ARG A C 1
ATOM 782 O O . ARG A 1 100 ? -20.583 3.001 23.822 1.00 70.00 100 ARG A O 1
ATOM 789 N N . ASP A 1 101 ? -18.388 3.384 23.570 1.00 71.62 101 ASP A N 1
ATOM 790 C CA . ASP A 1 101 ? -18.011 2.830 24.879 1.00 71.62 101 ASP A CA 1
ATOM 791 C C . ASP A 1 101 ? -18.493 3.708 26.036 1.00 71.62 101 ASP A C 1
ATOM 793 O O . ASP A 1 101 ? -18.977 3.220 27.069 1.00 71.62 101 ASP A O 1
ATOM 797 N N . ARG A 1 102 ? -18.474 5.028 25.834 1.00 74.25 102 ARG A N 1
ATOM 798 C CA . ARG A 1 102 ? -19.054 5.981 26.782 1.00 74.25 102 ARG A CA 1
ATOM 799 C C . ARG A 1 102 ? -20.572 5.823 26.883 1.00 74.25 102 ARG A C 1
ATOM 801 O O . ARG A 1 102 ? -21.109 5.809 27.989 1.00 74.25 102 ARG A O 1
ATOM 808 N N . LEU A 1 103 ? -21.273 5.641 25.763 1.00 76.81 103 LEU A N 1
ATOM 809 C CA . LEU A 1 103 ? -22.722 5.418 25.779 1.00 76.81 103 LEU A CA 1
ATOM 810 C C . LEU A 1 103 ? -23.082 4.072 26.433 1.00 76.81 103 LEU A C 1
ATOM 812 O O . LEU A 1 103 ? -24.028 4.000 27.216 1.00 76.81 103 LEU A O 1
ATOM 816 N N . LYS A 1 104 ? -22.290 3.023 26.182 1.00 85.38 104 LYS A N 1
ATOM 817 C CA . LYS A 1 104 ? -22.477 1.685 26.765 1.00 85.38 104 LYS A CA 1
ATOM 818 C C . LYS A 1 104 ? -22.303 1.689 28.285 1.00 85.38 104 LYS A C 1
ATOM 820 O O . LYS A 1 104 ? -23.143 1.147 29.001 1.00 85.38 104 LYS A O 1
ATOM 825 N N . THR A 1 105 ? -21.256 2.334 28.797 1.00 83.19 105 THR A N 1
ATOM 826 C CA . THR A 1 105 ? -21.004 2.419 30.249 1.00 83.19 105 THR A CA 1
ATOM 827 C C . THR A 1 105 ? -22.072 3.230 30.986 1.00 83.19 105 THR A C 1
ATOM 829 O O . THR A 1 105 ? -22.505 2.835 32.072 1.00 83.19 105 THR A O 1
ATOM 832 N N . TRP A 1 106 ? -22.549 4.329 30.395 1.00 88.44 106 TRP A N 1
ATOM 833 C CA . TRP A 1 106 ? -23.674 5.094 30.940 1.00 88.44 106 TRP A CA 1
ATOM 834 C C . TRP A 1 106 ? -24.996 4.325 30.857 1.00 88.44 106 TRP A C 1
ATOM 836 O O . TRP A 1 106 ? -25.750 4.317 31.830 1.00 88.44 106 TRP A O 1
ATOM 846 N N . GLY A 1 107 ? -25.243 3.613 29.754 1.00 90.81 107 GLY A N 1
ATOM 847 C CA . GLY A 1 107 ? -26.421 2.764 29.574 1.00 90.81 107 GLY A CA 1
ATOM 848 C C . GLY A 1 107 ? -26.519 1.661 30.628 1.00 90.81 107 GLY A C 1
ATOM 849 O O . GLY A 1 107 ? -27.555 1.522 31.272 1.00 90.81 107 GLY A O 1
ATOM 850 N N . VAL A 1 108 ? -25.427 0.932 30.887 1.00 92.94 108 VAL A N 1
ATOM 851 C CA . VAL A 1 108 ? -25.398 -0.123 31.920 1.00 92.94 108 VAL A CA 1
ATOM 852 C C . VAL A 1 108 ? -25.685 0.445 33.312 1.00 92.94 108 VAL A C 1
ATOM 854 O O . VAL A 1 108 ? -26.480 -0.126 34.059 1.00 92.94 108 VAL A O 1
ATOM 857 N N . ARG A 1 109 ? -25.090 1.592 33.661 1.00 94.69 109 ARG A N 1
ATOM 858 C CA . ARG A 1 109 ? -25.352 2.266 34.945 1.00 94.69 109 ARG A CA 1
ATOM 859 C C . ARG A 1 109 ? -26.808 2.710 35.078 1.00 94.69 109 ARG A C 1
ATOM 861 O O . ARG A 1 109 ? -27.400 2.512 36.136 1.00 94.69 109 ARG A O 1
ATOM 868 N N . ALA A 1 110 ? -27.387 3.269 34.015 1.00 95.06 110 ALA A N 1
ATOM 869 C CA . ALA A 1 110 ? -28.788 3.677 33.995 1.00 95.06 110 ALA A CA 1
ATOM 870 C C . ALA A 1 110 ? -29.732 2.475 34.158 1.00 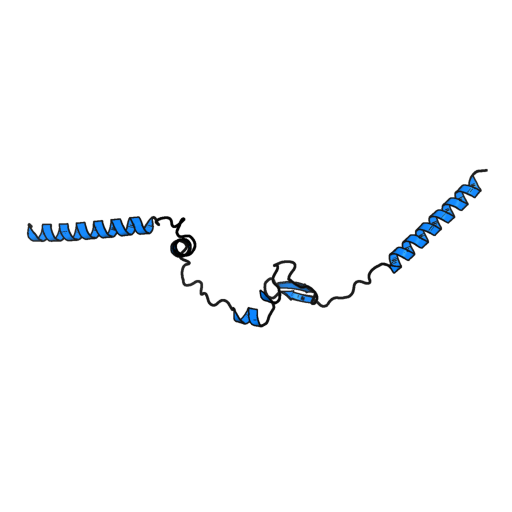95.06 110 ALA A C 1
ATOM 872 O O . ALA A 1 110 ? -30.669 2.539 34.951 1.00 95.06 110 ALA A O 1
ATOM 873 N N . ILE A 1 111 ? -29.451 1.359 33.474 1.00 95.81 111 ILE A N 1
ATOM 874 C CA . ILE A 1 111 ? -30.230 0.119 33.591 1.00 95.81 111 ILE A CA 1
ATOM 875 C C . ILE A 1 111 ? -30.159 -0.431 35.019 1.00 95.81 111 ILE A C 1
ATOM 877 O O . ILE A 1 111 ? -31.199 -0.707 35.611 1.00 95.81 111 ILE A O 1
ATOM 881 N N . LEU A 1 112 ? -28.961 -0.540 35.602 1.00 96.19 112 LEU A N 1
ATOM 882 C CA . LEU A 1 112 ? -28.793 -0.999 36.986 1.00 96.19 112 LEU A CA 1
ATOM 883 C C . LEU A 1 112 ? -29.569 -0.126 37.979 1.00 96.19 112 LEU A C 1
ATOM 885 O O . LEU A 1 112 ? -30.242 -0.650 38.864 1.00 96.19 112 LEU A O 1
ATOM 889 N N . PHE A 1 113 ? -29.515 1.197 37.811 1.00 96.50 113 PHE A N 1
ATOM 890 C CA . PHE A 1 113 ? -30.263 2.124 38.655 1.00 96.50 113 PHE A CA 1
ATOM 891 C C . PHE A 1 113 ? -31.778 1.921 38.533 1.00 96.50 113 PHE A C 1
ATOM 893 O O . PHE A 1 113 ? -32.460 1.837 39.553 1.00 96.50 113 PHE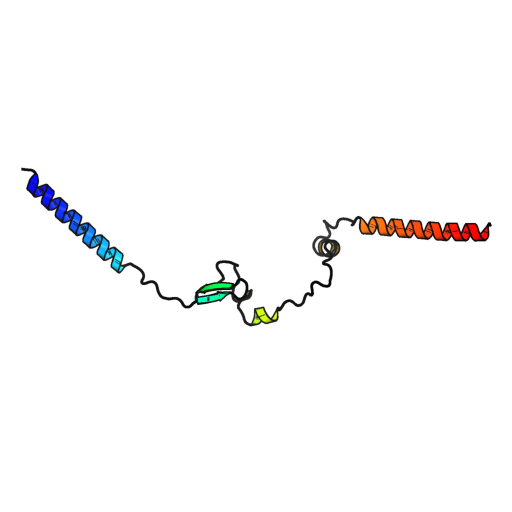 A O 1
ATOM 900 N N . LEU A 1 114 ? -32.302 1.791 37.308 1.00 97.00 114 LEU A N 1
ATOM 901 C CA . LEU A 1 114 ? -33.727 1.542 37.067 1.00 97.00 114 LEU A CA 1
ATOM 902 C C . LEU A 1 114 ? -34.193 0.217 37.678 1.00 97.00 114 LEU A C 1
ATOM 904 O O . LEU A 1 114 ? -35.261 0.178 38.286 1.00 97.00 114 LEU A O 1
ATOM 908 N N . VAL A 1 115 ? -33.390 -0.846 37.567 1.00 97.19 115 VAL A N 1
ATOM 909 C CA . VAL A 1 115 ? -33.694 -2.153 38.172 1.00 97.19 115 VAL A CA 1
ATOM 910 C C . VAL A 1 115 ? -33.732 -2.052 39.697 1.00 97.19 115 VAL A C 1
ATOM 912 O O . VAL A 1 115 ? -34.707 -2.483 40.311 1.00 97.19 115 VAL A O 1
ATOM 915 N N . CYS A 1 116 ? -32.722 -1.433 40.316 1.00 96.62 116 CYS A N 1
ATOM 916 C CA . CYS A 1 116 ? -32.701 -1.224 41.765 1.00 96.62 116 CYS A CA 1
ATOM 917 C C . CYS A 1 116 ? -33.895 -0.386 42.239 1.00 96.62 116 CYS A C 1
ATOM 919 O O . CYS A 1 116 ? -34.539 -0.731 43.226 1.00 96.62 116 CYS A O 1
ATOM 921 N N . LEU A 1 117 ? -34.218 0.696 41.526 1.00 96.81 117 LEU A N 1
ATOM 922 C CA . LEU A 1 117 ? -35.350 1.559 41.852 1.00 96.81 117 LEU A CA 1
ATOM 923 C C . LEU A 1 117 ? -36.682 0.807 41.736 1.00 96.81 117 LEU A C 1
ATOM 925 O O . LEU A 1 117 ? -37.516 0.918 42.630 1.00 96.81 117 LEU A O 1
ATOM 929 N N . ALA A 1 118 ? -36.860 -0.012 40.696 1.00 96.62 118 ALA A N 1
ATOM 930 C CA . ALA A 1 118 ? -38.042 -0.855 40.540 1.00 96.62 118 ALA A CA 1
ATOM 931 C C . ALA A 1 118 ? -38.187 -1.875 41.684 1.00 96.62 118 ALA A C 1
ATOM 933 O O . ALA A 1 118 ? -39.278 -2.017 42.232 1.00 96.62 118 ALA A O 1
ATOM 934 N N . MET A 1 119 ? -37.097 -2.536 42.097 1.00 95.75 119 MET A N 1
ATOM 935 C CA . MET A 1 119 ? -37.118 -3.467 43.236 1.00 95.75 119 MET A CA 1
ATOM 936 C C . MET A 1 119 ? -37.465 -2.767 44.554 1.00 95.75 119 MET A C 1
ATOM 938 O O . MET A 1 119 ? -38.232 -3.301 45.352 1.00 95.75 119 MET A O 1
ATOM 942 N N . LEU A 1 120 ? -36.937 -1.561 44.784 1.00 95.75 120 LEU A N 1
ATOM 943 C CA . LEU A 1 120 ? -37.264 -0.777 45.976 1.00 95.75 120 LEU A CA 1
ATOM 944 C C . LEU A 1 120 ? -38.739 -0.363 45.981 1.00 95.75 120 LEU A C 1
ATOM 946 O O . LEU A 1 120 ? -39.404 -0.509 47.002 1.00 95.75 120 LEU A O 1
ATOM 950 N N . LEU A 1 121 ? -39.275 0.084 44.843 1.00 95.44 121 LEU A N 1
ATOM 951 C CA . LEU A 1 121 ? -40.699 0.405 44.720 1.00 95.44 121 LEU A CA 1
ATOM 952 C C . LEU A 1 121 ? -41.597 -0.814 44.970 1.00 95.44 121 LEU A C 1
ATOM 954 O O . LEU A 1 121 ? -42.655 -0.655 45.561 1.00 95.44 121 LEU A O 1
ATOM 958 N N . GLN A 1 122 ? -41.177 -2.021 44.577 1.00 93.19 122 GLN A N 1
ATOM 959 C CA . GLN A 1 122 ? -41.911 -3.256 44.889 1.00 93.19 122 GLN A CA 1
ATOM 960 C C . GLN A 1 122 ? -41.843 -3.655 46.368 1.00 93.19 122 GLN A C 1
ATOM 962 O O . GLN A 1 122 ? -42.739 -4.335 46.853 1.00 93.19 122 GLN A O 1
ATOM 967 N N . MET A 1 123 ? -40.785 -3.268 47.083 1.00 91.38 123 MET A N 1
ATOM 968 C CA . MET A 1 123 ? -40.613 -3.592 48.503 1.00 91.38 123 MET A CA 1
ATOM 969 C C . MET A 1 123 ? -41.336 -2.604 49.431 1.00 91.38 123 MET A C 1
ATOM 971 O O . MET A 1 123 ? -41.715 -2.971 50.540 1.00 91.38 123 MET A O 1
ATOM 975 N N . PHE A 1 124 ? -41.497 -1.352 48.996 1.00 89.06 124 PHE A N 1
ATOM 976 C CA . PHE A 1 124 ? -42.127 -0.273 49.767 1.00 89.06 124 PHE A CA 1
ATOM 977 C C . PHE A 1 124 ? -43.526 0.122 49.262 1.00 89.06 124 PHE A C 1
ATOM 979 O O . PHE A 1 124 ? -44.112 1.064 49.800 1.00 89.06 124 PHE A O 1
ATOM 986 N N . GLY A 1 125 ? -44.022 -0.553 48.224 1.00 70.75 125 GLY A N 1
ATOM 987 C CA . GLY A 1 125 ? -45.343 -0.355 47.622 1.00 70.75 125 GLY A CA 1
ATOM 988 C C . GLY A 1 125 ? -46.367 -1.390 48.056 1.00 70.75 125 GLY A C 1
ATOM 989 O O . GLY A 1 125 ? -45.961 -2.490 48.491 1.00 70.75 125 GLY A O 1
#